Protein AF-A0A6P0X9I8-F1 (afdb_monomer_lite)

Radius of gyration: 31.46 Å; chains: 1; bounding box: 72×34×101 Å

Structure (mmCIF, N/CA/C/O backbone):
data_AF-A0A6P0X9I8-F1
#
_entry.id   AF-A0A6P0X9I8-F1
#
loop_
_atom_site.group_PDB
_atom_site.id
_atom_site.type_symbol
_atom_site.label_atom_id
_atom_site.label_alt_id
_atom_site.label_comp_id
_atom_site.label_asym_id
_atom_site.label_entity_id
_atom_site.label_seq_id
_atom_site.pdbx_PDB_ins_code
_atom_site.Cartn_x
_atom_site.Cartn_y
_atom_site.Cartn_z
_atom_site.occupancy
_atom_site.B_iso_or_equiv
_atom_site.auth_seq_id
_atom_site.auth_comp_id
_atom_site.auth_asym_id
_atom_site.auth_atom_id
_atom_site.pdbx_PDB_model_num
ATOM 1 N N . GLN A 1 1 ? -0.714 -19.731 3.736 1.00 70.44 1 GLN A N 1
ATOM 2 C CA . GLN A 1 1 ? 0.503 -19.929 4.553 1.00 70.44 1 GLN A CA 1
ATOM 3 C C . GLN A 1 1 ? 1.768 -19.468 3.834 1.00 70.44 1 GLN A C 1
ATOM 5 O O . GLN A 1 1 ? 2.532 -18.756 4.457 1.00 70.44 1 GLN A O 1
ATOM 10 N N . GLN A 1 2 ? 1.991 -19.799 2.553 1.00 81.25 2 GLN A N 1
ATOM 11 C CA . GLN A 1 2 ? 3.187 -19.341 1.819 1.00 81.25 2 GLN A CA 1
ATOM 12 C C . GLN A 1 2 ? 3.291 -17.807 1.720 1.00 81.25 2 GLN A C 1
ATOM 14 O O . GLN A 1 2 ? 4.261 -17.251 2.207 1.00 81.25 2 GLN A O 1
ATOM 19 N N . TYR A 1 3 ? 2.237 -17.118 1.267 1.00 78.81 3 TYR A N 1
ATOM 20 C CA . TYR A 1 3 ? 2.238 -15.647 1.179 1.00 78.81 3 TYR A CA 1
ATOM 21 C C . TYR A 1 3 ? 2.512 -14.918 2.505 1.00 78.81 3 TYR A C 1
ATOM 23 O O . TYR A 1 3 ? 3.076 -13.834 2.496 1.00 78.81 3 TYR A O 1
ATOM 31 N N . GLN A 1 4 ? 2.108 -15.501 3.639 1.00 82.81 4 GLN A N 1
ATOM 32 C CA . GLN A 1 4 ? 2.378 -14.926 4.963 1.00 82.81 4 GLN A CA 1
ATOM 33 C C . GLN A 1 4 ? 3.857 -15.055 5.322 1.00 82.81 4 GLN A C 1
ATOM 35 O O . GLN A 1 4 ? 4.457 -14.079 5.743 1.00 82.81 4 GLN A O 1
ATOM 40 N N . LYS A 1 5 ? 4.457 -16.226 5.072 1.00 81.56 5 LYS A N 1
ATOM 41 C CA . LYS A 1 5 ? 5.894 -16.441 5.272 1.00 81.56 5 LYS A CA 1
ATOM 42 C C . LYS A 1 5 ? 6.726 -15.523 4.383 1.00 81.56 5 LYS A C 1
ATOM 44 O O . LYS A 1 5 ? 7.674 -14.919 4.864 1.00 81.56 5 LYS A O 1
ATOM 49 N N . ASP A 1 6 ? 6.348 -15.389 3.113 1.00 79.19 6 ASP A N 1
ATOM 50 C CA . ASP A 1 6 ? 7.056 -14.523 2.168 1.00 79.19 6 ASP A CA 1
ATOM 51 C C . ASP A 1 6 ? 6.977 -13.053 2.612 1.00 79.19 6 ASP A C 1
ATOM 53 O O . ASP A 1 6 ? 7.984 -12.350 2.605 1.00 79.19 6 ASP A O 1
ATOM 57 N N . ALA A 1 7 ? 5.803 -12.599 3.069 1.00 83.12 7 ALA A N 1
ATOM 58 C CA . ALA A 1 7 ? 5.633 -11.258 3.620 1.00 83.12 7 ALA A CA 1
ATOM 59 C C . ALA A 1 7 ? 6.470 -11.045 4.892 1.00 83.12 7 ALA A C 1
ATOM 61 O O . ALA A 1 7 ? 7.194 -10.060 4.970 1.00 83.12 7 ALA A O 1
ATOM 62 N N . GLU A 1 8 ? 6.427 -11.974 5.850 1.00 83.44 8 GLU A N 1
ATOM 63 C CA . GLU A 1 8 ? 7.189 -11.896 7.105 1.00 83.44 8 GLU A CA 1
ATOM 64 C C . GLU A 1 8 ? 8.704 -11.836 6.860 1.00 83.44 8 GLU A C 1
ATOM 66 O O . GLU A 1 8 ? 9.400 -11.027 7.480 1.00 83.44 8 GLU A O 1
ATOM 71 N N . LEU A 1 9 ? 9.213 -12.644 5.922 1.00 80.69 9 LEU A N 1
ATOM 72 C CA . LEU A 1 9 ? 10.620 -12.626 5.514 1.00 80.69 9 LEU A CA 1
ATOM 73 C C . LEU A 1 9 ? 11.017 -11.267 4.928 1.00 80.69 9 LEU A C 1
ATOM 75 O O . LEU A 1 9 ? 12.048 -10.710 5.307 1.00 80.69 9 LEU A O 1
ATOM 79 N N . LEU A 1 10 ? 10.181 -10.712 4.045 1.00 79.75 10 LEU A N 1
ATOM 80 C CA . LEU A 1 10 ? 10.411 -9.404 3.431 1.00 79.75 10 LEU A CA 1
ATOM 81 C C . LEU A 1 10 ? 10.413 -8.282 4.466 1.00 79.75 10 LEU A C 1
ATOM 83 O O . LEU A 1 10 ? 11.338 -7.473 4.494 1.00 79.75 10 LEU A O 1
ATOM 87 N N . THR A 1 11 ? 9.414 -8.248 5.345 1.00 79.19 11 THR A N 1
ATOM 88 C CA . THR A 1 11 ? 9.312 -7.208 6.374 1.00 79.19 11 THR A CA 1
ATOM 89 C C . THR A 1 11 ? 10.439 -7.305 7.402 1.00 79.19 11 THR A C 1
ATOM 91 O O . THR A 1 11 ? 10.975 -6.281 7.816 1.00 79.19 11 THR A O 1
ATOM 94 N N . GLY A 1 12 ? 10.853 -8.521 7.779 1.00 76.38 12 GLY A N 1
ATOM 95 C CA . GLY A 1 12 ? 11.925 -8.733 8.756 1.00 76.38 12 GLY A CA 1
ATOM 96 C C . GLY A 1 12 ? 13.304 -8.310 8.246 1.00 76.38 12 GLY A C 1
ATOM 97 O O . GLY A 1 12 ? 14.123 -7.811 9.012 1.00 76.38 12 GLY A O 1
ATOM 98 N N . LEU A 1 13 ? 13.548 -8.461 6.945 1.00 72.69 13 LEU A N 1
ATOM 99 C CA . LEU A 1 13 ? 14.789 -8.042 6.302 1.00 72.69 13 LEU A CA 1
ATOM 100 C C . LEU A 1 13 ? 14.892 -6.516 6.169 1.00 72.69 13 LEU A C 1
ATOM 102 O O . 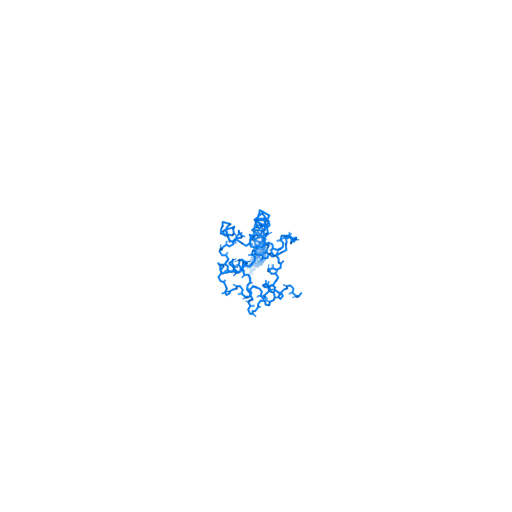LEU A 1 13 ? 15.952 -5.931 6.399 1.00 72.69 13 LEU A O 1
ATOM 106 N N . LEU A 1 14 ? 13.776 -5.870 5.830 1.00 71.62 14 LEU A N 1
ATOM 107 C CA . LEU A 1 14 ? 13.713 -4.431 5.576 1.00 71.62 14 LEU A CA 1
ATOM 108 C C . LEU A 1 14 ? 13.834 -3.570 6.829 1.00 71.62 14 LEU A C 1
ATOM 110 O O . LEU A 1 14 ? 14.284 -2.436 6.720 1.00 71.62 14 LEU A O 1
ATOM 114 N N . GLY A 1 15 ? 13.551 -4.112 8.016 1.00 68.19 15 GLY A N 1
ATOM 115 C CA . GLY A 1 15 ? 13.808 -3.409 9.279 1.00 68.19 15 GLY A CA 1
ATOM 116 C C . GLY A 1 15 ? 15.287 -3.068 9.522 1.00 68.19 15 GLY A C 1
ATOM 117 O O . GLY A 1 15 ? 15.595 -2.302 10.430 1.00 68.19 15 GLY A O 1
ATOM 118 N N . SER A 1 16 ? 16.208 -3.630 8.728 1.00 73.50 16 SER A N 1
ATOM 119 C CA . SER A 1 16 ? 17.653 -3.380 8.819 1.00 73.50 16 SER A CA 1
ATOM 120 C C . SER A 1 16 ? 18.220 -2.492 7.703 1.00 73.50 16 SER A C 1
ATOM 122 O O . SER A 1 16 ? 19.393 -2.127 7.769 1.00 73.50 16 SER A O 1
ATOM 124 N N . ILE A 1 17 ? 17.410 -2.133 6.699 1.00 82.19 17 ILE A N 1
ATOM 125 C CA . ILE A 1 17 ? 17.845 -1.427 5.485 1.00 82.19 17 ILE A CA 1
ATOM 126 C C . ILE A 1 17 ? 17.279 -0.005 5.495 1.00 82.19 17 ILE A C 1
ATOM 128 O O . ILE A 1 17 ? 16.091 0.201 5.735 1.00 82.19 17 ILE A O 1
ATOM 132 N N . ALA A 1 18 ? 18.123 0.989 5.213 1.00 86.38 18 ALA A N 1
ATOM 133 C CA . ALA A 1 18 ? 17.671 2.373 5.087 1.00 86.38 18 ALA A CA 1
ATOM 134 C C . ALA A 1 18 ? 16.781 2.550 3.846 1.00 86.38 18 ALA A C 1
ATOM 136 O O . ALA A 1 18 ? 16.995 1.905 2.821 1.00 86.38 18 ALA A O 1
ATOM 137 N N . VAL A 1 19 ? 15.811 3.467 3.889 1.00 86.62 19 VAL A N 1
ATOM 138 C CA . VAL A 1 19 ? 14.874 3.659 2.765 1.00 86.62 19 VAL A CA 1
ATOM 139 C C . VAL A 1 19 ? 15.581 4.021 1.463 1.00 86.62 19 VAL A C 1
ATOM 141 O O . VAL A 1 19 ? 15.226 3.493 0.415 1.00 86.62 19 VAL A O 1
ATOM 144 N N . ASP A 1 20 ? 16.602 4.875 1.515 1.00 87.31 20 ASP A N 1
ATOM 145 C CA . ASP A 1 20 ? 17.361 5.255 0.320 1.00 87.31 20 ASP A CA 1
ATOM 146 C C . ASP A 1 20 ? 18.071 4.044 -0.302 1.00 87.31 20 ASP A C 1
ATOM 148 O O . ASP A 1 20 ? 18.106 3.881 -1.524 1.00 87.31 20 ASP A O 1
ATOM 152 N N . GLU A 1 21 ? 18.585 3.148 0.545 1.00 87.75 21 GLU A N 1
ATOM 153 C CA . GLU A 1 21 ? 19.193 1.895 0.112 1.00 87.75 21 GLU A CA 1
ATOM 154 C C . GLU A 1 21 ? 18.139 0.965 -0.500 1.00 87.75 21 GLU A C 1
ATOM 156 O O . GLU A 1 21 ? 18.373 0.416 -1.576 1.00 87.75 21 GLU A O 1
ATOM 161 N N . LEU A 1 22 ? 16.949 0.873 0.097 1.00 87.81 22 LEU A N 1
ATOM 162 C CA . LEU A 1 22 ? 15.818 0.117 -0.444 1.00 87.81 22 LEU A CA 1
ATOM 163 C C . LEU A 1 22 ? 15.371 0.639 -1.818 1.00 87.81 22 LEU A C 1
ATOM 165 O O . LEU A 1 22 ? 15.192 -0.144 -2.753 1.00 87.81 22 LEU A O 1
ATOM 169 N N . ILE A 1 23 ? 15.223 1.956 -1.968 1.00 89.62 23 ILE A N 1
ATOM 170 C CA . ILE A 1 23 ? 14.877 2.595 -3.243 1.00 89.62 23 ILE A CA 1
ATOM 171 C C . ILE A 1 23 ? 15.946 2.273 -4.295 1.00 89.62 23 ILE A C 1
ATOM 173 O O . ILE A 1 23 ? 15.624 1.879 -5.420 1.00 89.62 23 ILE A O 1
ATOM 177 N N . SER A 1 24 ? 17.225 2.388 -3.924 1.00 89.75 24 SER A N 1
ATOM 178 C CA . SER A 1 24 ? 18.341 2.059 -4.815 1.00 89.75 24 SER A CA 1
ATOM 179 C C . SER A 1 24 ? 18.366 0.573 -5.193 1.00 89.75 24 SER A C 1
ATOM 181 O O . SER A 1 24 ? 18.674 0.224 -6.335 1.00 89.75 24 SER A O 1
ATOM 183 N N . TRP A 1 25 ? 17.968 -0.304 -4.269 1.00 89.69 25 TRP A N 1
ATOM 184 C CA . TRP A 1 25 ? 17.941 -1.745 -4.470 1.00 89.69 25 TRP A CA 1
ATOM 185 C C . TRP A 1 25 ? 16.929 -2.154 -5.544 1.00 89.69 25 TRP A C 1
ATOM 187 O O . TRP A 1 25 ? 17.245 -3.009 -6.364 1.00 89.69 25 TRP A O 1
ATOM 197 N N . PHE A 1 26 ? 15.768 -1.497 -5.642 1.00 88.06 26 PHE A N 1
ATOM 198 C CA . PHE A 1 26 ? 14.816 -1.764 -6.733 1.00 88.06 26 PHE A CA 1
ATOM 199 C C . PHE A 1 26 ? 15.386 -1.469 -8.126 1.00 88.06 26 PHE A C 1
ATOM 201 O O . PHE A 1 26 ? 14.994 -2.116 -9.094 1.00 88.06 26 PHE A O 1
ATOM 208 N N . SER A 1 27 ? 16.328 -0.527 -8.230 1.00 86.19 27 SER A N 1
ATOM 209 C CA . SER A 1 27 ? 17.010 -0.202 -9.491 1.00 86.19 27 SER A CA 1
ATOM 210 C C . SER A 1 27 ? 18.118 -1.196 -9.844 1.00 86.19 27 SER A C 1
ATOM 212 O O . SER A 1 27 ? 18.558 -1.273 -10.989 1.00 86.19 27 SER A O 1
ATOM 214 N N . SER A 1 28 ? 18.632 -1.933 -8.864 1.00 85.69 28 SER A N 1
ATOM 215 C CA . SER A 1 28 ? 19.707 -2.910 -9.045 1.00 85.69 28 SER A CA 1
ATOM 216 C C . SER A 1 28 ? 19.568 -4.019 -8.002 1.00 85.69 28 SER A C 1
ATOM 218 O O . SER A 1 28 ? 20.338 -4.049 -7.035 1.00 85.69 28 SER A O 1
ATOM 220 N N . PRO A 1 29 ? 18.582 -4.921 -8.175 1.00 83.69 29 PRO A N 1
ATOM 221 C CA . PRO A 1 29 ? 18.260 -5.926 -7.176 1.00 83.69 29 PRO A CA 1
ATOM 222 C C . PRO A 1 29 ? 19.411 -6.922 -7.050 1.00 83.69 29 PRO A C 1
ATOM 224 O O . PRO A 1 29 ? 19.746 -7.651 -7.984 1.00 83.69 29 PRO A O 1
ATOM 227 N N . LYS A 1 30 ? 20.030 -6.949 -5.871 1.00 83.25 30 LYS A N 1
ATOM 228 C CA . LYS A 1 30 ? 21.089 -7.900 -5.510 1.00 83.25 30 LYS A CA 1
ATOM 229 C C . LYS A 1 30 ? 20.536 -8.990 -4.595 1.00 83.25 30 LYS A C 1
ATOM 231 O O . LYS A 1 30 ? 19.561 -8.722 -3.888 1.00 83.25 30 LYS A O 1
ATOM 236 N N . PRO A 1 31 ? 21.151 -10.185 -4.569 1.00 79.38 31 PRO A N 1
ATOM 237 C CA . PRO A 1 31 ? 20.828 -11.194 -3.571 1.00 79.38 31 PRO A CA 1
ATOM 238 C C . PRO A 1 31 ? 20.981 -10.603 -2.170 1.00 79.38 31 PRO A C 1
ATOM 240 O O . PRO A 1 31 ? 22.018 -10.023 -1.851 1.00 79.38 31 PRO A O 1
ATOM 243 N N . LEU A 1 32 ? 19.940 -10.735 -1.355 1.00 74.69 32 LEU A N 1
ATOM 244 C CA . LEU A 1 32 ? 20.019 -10.500 0.081 1.00 74.69 32 LEU A CA 1
ATOM 245 C C . LEU A 1 32 ? 20.007 -11.879 0.733 1.00 74.69 32 LEU A C 1
ATOM 247 O O . LEU A 1 32 ? 19.129 -12.685 0.422 1.00 74.69 32 LEU A O 1
ATOM 251 N N . ASP A 1 33 ? 20.961 -12.140 1.626 1.00 68.31 33 ASP A N 1
ATOM 252 C CA . ASP A 1 33 ? 21.228 -13.476 2.183 1.00 68.31 33 ASP A CA 1
ATOM 253 C C . ASP A 1 33 ? 19.989 -14.154 2.802 1.00 68.31 33 ASP A C 1
ATOM 255 O O . ASP A 1 33 ? 19.895 -15.379 2.812 1.00 68.31 33 ASP A O 1
ATOM 259 N N . ALA A 1 34 ? 19.006 -13.372 3.264 1.00 66.88 34 ALA A N 1
ATOM 260 C CA . ALA A 1 34 ? 17.752 -13.865 3.840 1.00 66.88 34 ALA A CA 1
ATOM 261 C C . ALA A 1 34 ? 16.501 -13.672 2.949 1.00 66.88 34 ALA A C 1
ATOM 263 O O . ALA A 1 34 ? 15.416 -14.097 3.337 1.00 66.88 34 ALA A O 1
ATOM 264 N N . ALA A 1 35 ? 16.624 -13.061 1.763 1.00 65.50 35 ALA A N 1
ATOM 265 C CA . ALA A 1 35 ? 15.493 -12.783 0.860 1.00 65.50 35 ALA A CA 1
ATOM 266 C C . ALA A 1 35 ? 15.220 -13.879 -0.180 1.00 65.50 35 ALA A C 1
ATOM 268 O O . ALA A 1 35 ? 14.284 -13.750 -0.973 1.00 65.50 35 ALA A O 1
ATOM 269 N N . GLY A 1 36 ? 16.066 -14.911 -0.246 1.00 73.44 36 GLY A N 1
ATOM 270 C CA . GLY A 1 36 ? 15.994 -15.940 -1.284 1.00 73.44 36 GLY A CA 1
ATOM 271 C C . GLY A 1 36 ? 15.976 -15.349 -2.703 1.00 73.44 36 GLY A C 1
ATOM 272 O O . GLY A 1 36 ? 16.752 -14.449 -3.044 1.00 73.44 36 GLY A O 1
ATOM 273 N N . ASP A 1 37 ? 15.039 -15.822 -3.523 1.00 79.69 37 ASP A N 1
ATOM 274 C CA . ASP A 1 37 ? 14.923 -15.473 -4.948 1.00 79.69 37 ASP A CA 1
ATOM 275 C C . ASP A 1 37 ? 14.142 -14.166 -5.207 1.00 79.69 37 ASP A C 1
ATOM 277 O O . ASP A 1 37 ? 13.708 -13.886 -6.330 1.00 79.69 37 ASP A O 1
ATOM 281 N N . LEU A 1 38 ? 13.951 -13.327 -4.180 1.00 81.69 38 LEU A N 1
ATOM 282 C CA . LEU A 1 38 ? 13.264 -12.041 -4.323 1.00 81.69 38 LEU A CA 1
ATOM 283 C C . LEU A 1 38 ? 13.931 -11.156 -5.379 1.00 81.69 38 LEU A C 1
ATOM 285 O O . LEU A 1 38 ? 13.251 -10.589 -6.231 1.00 81.69 38 LEU A O 1
ATOM 289 N N . HIS A 1 39 ? 15.259 -11.053 -5.334 1.00 84.44 39 HIS A N 1
ATOM 290 C CA . HIS A 1 39 ? 16.026 -10.248 -6.281 1.00 84.44 39 HIS A CA 1
ATOM 291 C C . HIS A 1 39 ? 15.774 -10.698 -7.731 1.00 84.44 39 HIS A C 1
ATOM 293 O O . HIS A 1 39 ? 15.594 -9.866 -8.617 1.00 84.44 39 HIS A O 1
ATOM 299 N N . THR A 1 40 ? 15.663 -12.013 -7.960 1.00 86.62 40 THR A N 1
ATOM 300 C CA . THR A 1 40 ? 15.324 -12.602 -9.260 1.00 86.62 40 THR A CA 1
ATOM 301 C C . THR A 1 40 ? 13.901 -12.252 -9.677 1.00 86.62 40 THR A C 1
ATOM 303 O O . THR A 1 40 ? 13.659 -11.940 -10.839 1.00 86.62 40 THR A O 1
ATOM 306 N N . THR A 1 41 ? 12.958 -12.256 -8.734 1.00 87.00 41 THR A N 1
ATOM 307 C CA . THR A 1 41 ? 11.561 -11.883 -8.994 1.00 87.00 41 THR A CA 1
ATOM 308 C C . THR A 1 41 ? 11.440 -10.407 -9.371 1.00 87.00 41 THR A C 1
ATOM 310 O O . THR A 1 41 ? 10.768 -10.078 -10.343 1.00 87.00 41 THR A O 1
ATOM 313 N N . VAL A 1 42 ? 12.119 -9.516 -8.645 1.00 87.75 42 VAL A N 1
ATOM 314 C CA . VAL A 1 42 ? 12.129 -8.072 -8.926 1.00 87.75 42 VAL A CA 1
ATOM 315 C C . VAL A 1 42 ? 12.792 -7.781 -10.273 1.00 87.75 42 VAL A C 1
ATOM 317 O O . VAL A 1 42 ? 12.226 -7.037 -11.072 1.00 87.75 42 VAL A O 1
ATOM 320 N N . ALA A 1 43 ? 13.917 -8.435 -10.579 1.00 87.88 43 ALA A N 1
ATOM 321 C CA . ALA A 1 43 ? 14.552 -8.345 -11.894 1.00 87.88 43 ALA A CA 1
ATOM 322 C C . ALA A 1 43 ? 13.620 -8.840 -13.016 1.00 87.88 43 ALA A C 1
ATOM 324 O O . ALA A 1 43 ? 13.426 -8.151 -14.013 1.00 87.88 43 ALA A O 1
ATOM 325 N N . ALA A 1 44 ? 12.955 -9.984 -12.825 1.00 89.31 44 ALA A N 1
ATOM 326 C CA . ALA A 1 44 ? 12.010 -10.526 -13.799 1.00 89.31 44 ALA A CA 1
ATOM 327 C C . ALA A 1 44 ? 10.786 -9.621 -14.025 1.00 89.31 44 ALA A C 1
ATOM 329 O O . ALA A 1 44 ? 10.198 -9.649 -15.104 1.00 89.31 44 ALA A O 1
ATOM 330 N N . ILE A 1 45 ? 10.383 -8.832 -13.024 1.00 89.06 45 ILE A N 1
ATOM 331 C CA . ILE A 1 45 ? 9.338 -7.811 -13.172 1.00 89.06 45 ILE A CA 1
ATOM 332 C C . ILE A 1 45 ? 9.855 -6.650 -14.024 1.00 89.06 45 ILE A C 1
ATOM 334 O O . ILE A 1 45 ? 9.182 -6.280 -14.985 1.00 89.06 45 ILE A O 1
ATOM 338 N N . ALA A 1 46 ? 11.043 -6.121 -13.711 1.00 88.12 46 ALA A N 1
ATOM 339 C CA . ALA A 1 46 ? 11.659 -5.018 -14.451 1.00 88.12 46 ALA A CA 1
ATOM 340 C C . ALA A 1 46 ? 11.869 -5.356 -15.939 1.00 88.12 46 ALA A C 1
ATOM 342 O O . ALA A 1 46 ? 11.548 -4.546 -16.812 1.00 88.12 46 ALA A O 1
ATOM 343 N N . ASP A 1 47 ? 12.325 -6.578 -16.225 1.00 88.31 47 ASP A N 1
ATOM 344 C CA . ASP A 1 47 ? 12.614 -7.063 -17.579 1.00 88.31 47 ASP A CA 1
ATOM 345 C C . ASP A 1 47 ? 11.359 -7.479 -18.369 1.00 88.31 47 ASP A C 1
ATOM 347 O O . ASP A 1 47 ? 11.438 -7.770 -19.567 1.00 88.31 47 ASP A O 1
ATOM 351 N N . ASN A 1 48 ? 10.183 -7.529 -17.732 1.00 90.69 48 ASN A N 1
ATOM 352 C CA . ASN A 1 48 ? 8.948 -7.981 -18.364 1.00 90.69 48 ASN A CA 1
ATOM 353 C C . ASN A 1 48 ? 8.053 -6.801 -18.788 1.00 90.69 48 ASN A C 1
ATOM 355 O O . ASN A 1 48 ? 7.221 -6.342 -18.002 1.00 90.69 48 ASN A O 1
ATOM 359 N N . PRO A 1 49 ? 8.073 -6.383 -20.070 1.00 82.44 49 PRO A N 1
ATOM 360 C CA . PRO A 1 49 ? 7.244 -5.275 -20.555 1.00 82.44 49 PRO A CA 1
ATOM 361 C C . PRO A 1 49 ? 5.735 -5.576 -20.536 1.00 82.44 49 PRO A C 1
ATOM 363 O O . PRO A 1 49 ? 4.920 -4.687 -20.766 1.00 82.44 49 PRO A O 1
ATOM 366 N N . LYS A 1 50 ? 5.338 -6.835 -20.304 1.00 87.25 50 LYS A N 1
ATOM 367 C CA . LYS A 1 50 ? 3.938 -7.267 -20.167 1.00 87.25 50 LYS A CA 1
ATOM 368 C C . LYS A 1 50 ? 3.543 -7.502 -18.709 1.00 87.25 50 LYS A C 1
ATOM 370 O O . LYS A 1 50 ? 2.502 -8.123 -18.465 1.00 87.25 50 LYS A O 1
ATOM 375 N N . PHE A 1 51 ? 4.356 -7.057 -17.749 1.00 90.00 51 PHE A N 1
ATOM 376 C CA . PHE A 1 51 ? 4.025 -7.160 -16.337 1.00 90.00 51 PHE A CA 1
ATOM 377 C C . PHE A 1 51 ? 2.647 -6.543 -16.067 1.00 90.00 51 PHE A C 1
ATOM 379 O O . PHE A 1 51 ? 2.334 -5.420 -16.471 1.00 90.00 51 PHE A O 1
ATOM 386 N N . LYS A 1 52 ? 1.782 -7.316 -15.404 1.00 90.25 52 LYS A N 1
ATOM 387 C CA . LYS A 1 52 ? 0.427 -6.877 -15.085 1.00 90.25 52 LYS A CA 1
ATOM 388 C C . LYS A 1 52 ? 0.449 -6.130 -13.767 1.00 90.25 52 LYS A C 1
ATOM 390 O O . LYS A 1 52 ? 0.443 -6.737 -12.699 1.00 90.25 52 LYS A O 1
ATOM 395 N N . TYR A 1 53 ? 0.410 -4.809 -13.868 1.00 93.19 53 TYR A N 1
ATOM 396 C CA . TYR A 1 53 ? 0.184 -3.952 -12.718 1.00 93.19 53 T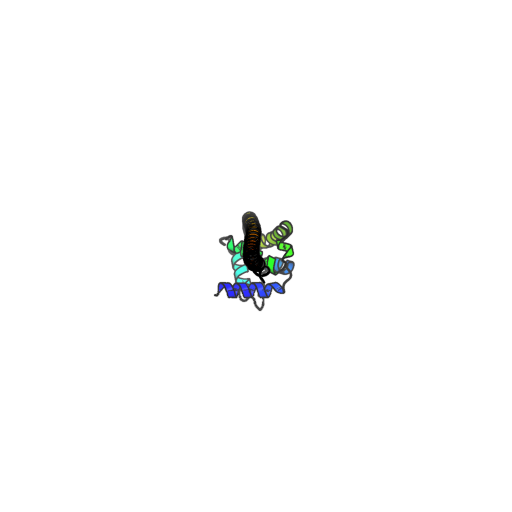YR A CA 1
ATOM 397 C C . TYR A 1 53 ? -1.112 -4.344 -11.988 1.00 93.19 53 TYR A C 1
ATOM 399 O O . TYR A 1 53 ? -2.149 -4.586 -12.613 1.00 93.19 53 TYR A O 1
ATOM 407 N N . SER A 1 54 ? -1.053 -4.374 -10.659 1.00 93.81 54 SER A N 1
ATOM 408 C CA . SER A 1 54 ? -2.216 -4.558 -9.797 1.00 93.81 54 SER A CA 1
ATOM 409 C C . SER A 1 54 ? -2.130 -3.620 -8.600 1.00 93.81 54 SER A C 1
ATOM 411 O O . SER A 1 54 ? -1.041 -3.341 -8.100 1.00 93.81 54 SER A O 1
ATOM 413 N N . ARG A 1 55 ? -3.285 -3.190 -8.089 1.00 94.06 55 ARG A N 1
ATOM 414 C CA . ARG A 1 55 ? -3.351 -2.372 -6.873 1.00 94.06 55 ARG A CA 1
ATOM 415 C C . ARG A 1 55 ? -2.703 -3.059 -5.670 1.00 94.06 55 ARG A C 1
ATOM 417 O O . ARG A 1 55 ? -2.060 -2.404 -4.865 1.00 94.06 55 ARG A O 1
ATOM 424 N N . LEU A 1 56 ? -2.831 -4.384 -5.565 1.00 93.00 56 LEU A N 1
ATOM 425 C CA . LEU A 1 56 ? -2.196 -5.159 -4.494 1.00 93.00 56 LEU A CA 1
ATOM 426 C C . LEU A 1 56 ? -0.668 -5.073 -4.553 1.00 93.00 56 LEU A C 1
ATOM 428 O O . LEU A 1 56 ? -0.023 -5.017 -3.514 1.00 93.00 56 LEU A O 1
ATOM 432 N N . PHE A 1 57 ? -0.095 -5.016 -5.756 1.00 92.31 57 PHE A N 1
ATOM 433 C CA . PHE A 1 57 ? 1.341 -4.819 -5.923 1.00 92.31 57 PHE A CA 1
ATOM 434 C C . PHE A 1 57 ? 1.779 -3.429 -5.447 1.00 92.31 57 PHE A C 1
ATOM 436 O O . PHE A 1 57 ? 2.770 -3.316 -4.733 1.00 92.31 57 PHE A O 1
ATOM 443 N N . ALA A 1 58 ? 1.007 -2.387 -5.772 1.00 93.69 58 ALA A N 1
ATOM 444 C CA . ALA A 1 58 ? 1.250 -1.039 -5.260 1.00 93.69 58 ALA A CA 1
ATOM 445 C C . ALA A 1 58 ? 1.198 -0.983 -3.729 1.00 93.69 58 ALA A C 1
ATOM 447 O O . ALA A 1 58 ? 2.116 -0.452 -3.113 1.00 93.69 58 ALA A O 1
ATOM 448 N N . ILE A 1 59 ? 0.171 -1.588 -3.121 1.00 93.88 59 ILE A N 1
ATOM 449 C CA . ILE A 1 59 ? 0.053 -1.687 -1.659 1.00 93.88 59 ILE A CA 1
ATOM 450 C C . ILE A 1 59 ? 1.258 -2.434 -1.074 1.00 93.88 59 ILE A C 1
ATOM 452 O O . ILE A 1 59 ? 1.801 -2.001 -0.068 1.00 93.88 59 ILE A O 1
ATOM 456 N N . GLY A 1 60 ? 1.731 -3.496 -1.733 1.00 91.88 60 GLY A N 1
ATOM 457 C CA . GLY A 1 60 ? 2.959 -4.189 -1.346 1.00 91.88 60 GLY A CA 1
ATOM 458 C C . GLY A 1 60 ? 4.168 -3.253 -1.299 1.00 91.88 60 GLY A C 1
ATOM 459 O O . GLY A 1 60 ? 4.834 -3.191 -0.273 1.00 91.88 60 GLY A O 1
ATOM 460 N N . LEU A 1 61 ? 4.416 -2.475 -2.359 1.00 91.06 61 LEU A N 1
ATOM 461 C CA . LEU A 1 61 ? 5.504 -1.485 -2.382 1.00 91.06 61 LEU A CA 1
ATOM 462 C C . LEU A 1 61 ? 5.363 -0.442 -1.266 1.00 91.06 61 LEU A C 1
ATOM 464 O O . LEU A 1 61 ? 6.345 -0.134 -0.595 1.00 91.06 61 LEU A O 1
ATOM 468 N N . TYR A 1 62 ? 4.146 0.058 -1.039 1.00 92.25 62 TYR A N 1
ATOM 469 C CA . TYR A 1 62 ? 3.851 0.973 0.063 1.00 92.25 62 TYR A CA 1
ATOM 470 C C . TYR A 1 62 ? 4.208 0.352 1.417 1.00 92.25 62 TYR A C 1
ATOM 472 O O . TYR A 1 62 ? 4.897 0.983 2.210 1.00 92.25 62 TYR A O 1
ATOM 480 N N . THR A 1 63 ? 3.810 -0.899 1.667 1.00 90.81 63 THR A N 1
ATOM 481 C CA . THR A 1 63 ? 4.123 -1.591 2.922 1.00 90.81 63 THR A CA 1
ATOM 482 C C . THR A 1 63 ? 5.629 -1.749 3.113 1.00 90.81 63 THR A C 1
ATOM 484 O O . THR A 1 63 ? 6.116 -1.550 4.219 1.00 90.81 63 THR A O 1
ATOM 487 N N . LEU A 1 64 ? 6.396 -2.054 2.060 1.00 89.19 64 LEU A N 1
ATOM 488 C CA . LEU A 1 64 ? 7.857 -2.152 2.176 1.00 89.19 64 LEU A CA 1
ATOM 489 C C . LEU A 1 64 ? 8.488 -0.799 2.553 1.00 89.19 64 LEU A C 1
ATOM 491 O O . LEU A 1 64 ? 9.376 -0.761 3.403 1.00 89.19 64 LEU A O 1
ATOM 495 N N . LEU A 1 65 ? 8.006 0.303 1.969 1.00 89.50 65 LEU A N 1
ATOM 496 C CA . LEU A 1 65 ? 8.452 1.657 2.317 1.00 89.50 65 LEU A CA 1
ATOM 497 C C . LEU A 1 65 ? 8.057 2.041 3.750 1.00 89.50 65 LEU A C 1
ATOM 499 O O . LEU A 1 65 ? 8.879 2.588 4.479 1.00 89.50 65 LEU A O 1
ATOM 503 N N . GLU A 1 66 ? 6.838 1.706 4.174 1.00 89.69 66 GLU A N 1
ATOM 504 C CA . GLU A 1 66 ? 6.330 1.958 5.528 1.00 89.69 66 GLU A CA 1
ATOM 505 C C . GLU A 1 66 ? 7.146 1.223 6.599 1.00 89.69 66 GLU A C 1
ATOM 507 O O . GLU A 1 66 ? 7.422 1.789 7.655 1.00 89.69 66 GLU A O 1
ATOM 512 N N . GLN A 1 67 ? 7.564 -0.018 6.325 1.00 87.69 67 GLN A N 1
ATOM 513 C CA . GLN A 1 67 ? 8.421 -0.783 7.237 1.00 87.69 67 GLN A CA 1
ATOM 514 C C . GLN A 1 67 ? 9.830 -0.194 7.353 1.00 87.69 67 GLN A C 1
ATOM 516 O O . GLN A 1 67 ? 10.421 -0.246 8.429 1.00 87.69 67 GLN A O 1
ATOM 521 N N . ALA A 1 68 ? 10.366 0.368 6.267 1.00 86.00 68 ALA A N 1
ATOM 522 C CA . ALA A 1 68 ? 11.687 0.989 6.272 1.00 86.00 68 ALA A CA 1
ATOM 523 C C . ALA A 1 68 ? 11.672 2.391 6.916 1.00 86.00 68 ALA A C 1
ATOM 525 O O . ALA A 1 68 ? 12.612 2.759 7.620 1.00 86.00 68 ALA A O 1
ATOM 526 N N . ASN A 1 69 ? 10.612 3.180 6.705 1.00 87.00 69 ASN A N 1
ATOM 527 C CA . ASN A 1 69 ? 10.383 4.450 7.395 1.00 87.00 69 ASN A CA 1
ATOM 528 C C . ASN A 1 69 ? 8.900 4.837 7.370 1.00 87.00 69 ASN A C 1
ATOM 530 O O . ASN A 1 69 ? 8.359 5.277 6.353 1.00 87.00 69 ASN A O 1
ATOM 534 N N . SER A 1 70 ? 8.265 4.758 8.533 1.00 85.69 70 SER A N 1
ATOM 535 C CA . SER A 1 70 ? 6.853 5.093 8.691 1.00 85.69 70 SER A CA 1
ATOM 536 C C . SER A 1 70 ? 6.554 6.591 8.577 1.00 85.69 70 SER A C 1
ATOM 538 O O . SER A 1 70 ? 5.414 6.949 8.300 1.00 85.69 70 SER A O 1
ATOM 540 N N . GLU A 1 71 ? 7.534 7.483 8.755 1.00 86.25 71 GLU A N 1
ATOM 541 C CA . GLU A 1 71 ? 7.333 8.928 8.561 1.00 86.25 71 GLU A CA 1
ATOM 542 C C . GLU A 1 71 ? 7.291 9.296 7.073 1.00 86.25 71 GLU A C 1
ATOM 544 O O . GLU A 1 71 ? 6.502 10.147 6.665 1.00 86.25 71 GLU A O 1
ATOM 549 N N . LEU A 1 72 ? 8.057 8.585 6.239 1.00 86.19 72 LEU A N 1
ATOM 550 C CA . LEU A 1 72 ? 8.110 8.830 4.796 1.00 86.19 72 LEU A CA 1
ATOM 551 C C . LEU A 1 72 ? 6.762 8.587 4.114 1.00 86.19 72 LEU A C 1
ATOM 553 O O . LEU A 1 72 ? 6.385 9.314 3.199 1.00 86.19 72 LEU A O 1
ATOM 557 N N . VAL A 1 73 ? 6.019 7.574 4.562 1.00 85.31 73 VAL A N 1
ATOM 558 C CA . VAL A 1 73 ? 4.716 7.235 3.973 1.00 85.31 73 VAL A CA 1
ATOM 559 C C . VAL A 1 73 ? 3.578 8.146 4.442 1.00 85.31 73 VAL A C 1
ATOM 561 O O . VAL A 1 73 ? 2.543 8.208 3.781 1.00 85.31 73 VAL A O 1
ATOM 564 N N . LYS A 1 74 ? 3.763 8.880 5.550 1.00 85.06 74 LYS A N 1
ATOM 565 C CA . LYS A 1 74 ? 2.787 9.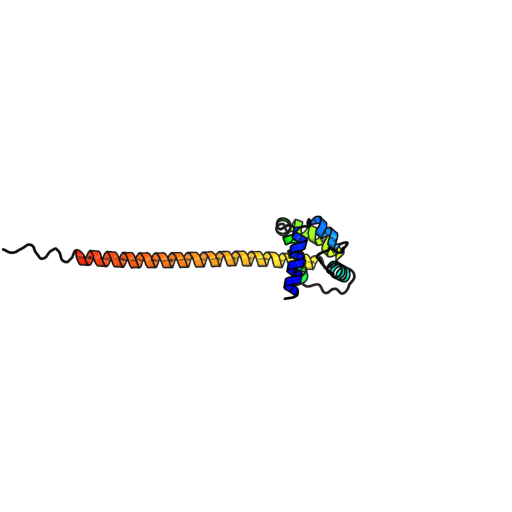869 6.043 1.00 85.06 74 LYS A CA 1
ATOM 566 C C . LYS A 1 74 ? 2.823 11.160 5.232 1.00 85.06 74 LYS A C 1
ATOM 568 O O . LYS A 1 74 ? 1.805 11.837 5.111 1.00 85.06 74 LYS A O 1
ATOM 573 N N . GLU A 1 75 ? 3.984 11.509 4.683 1.00 86.50 75 GLU A N 1
ATOM 574 C CA . GLU A 1 75 ? 4.141 12.676 3.824 1.00 86.50 75 GLU A CA 1
ATOM 575 C C . GLU A 1 75 ? 3.959 12.298 2.349 1.00 86.50 75 GLU A C 1
ATOM 577 O O . GLU A 1 75 ? 4.846 11.730 1.718 1.00 86.50 75 GLU A O 1
ATOM 582 N N . GLU A 1 76 ? 2.828 12.692 1.757 1.00 85.12 76 GLU A N 1
ATOM 583 C CA . GLU A 1 76 ? 2.480 12.391 0.356 1.00 85.12 76 GLU A CA 1
ATOM 584 C C . GLU A 1 76 ? 3.590 12.768 -0.643 1.00 85.12 76 GLU A C 1
ATOM 586 O O . GLU A 1 76 ? 3.861 12.040 -1.603 1.00 85.12 76 GLU A O 1
ATOM 591 N N . LYS A 1 77 ? 4.276 13.892 -0.400 1.00 87.50 77 LYS A N 1
ATOM 592 C CA . LYS A 1 77 ? 5.398 14.342 -1.233 1.00 87.50 77 LYS A CA 1
ATOM 593 C C . LYS A 1 77 ? 6.588 13.391 -1.150 1.00 87.50 77 LYS A C 1
ATOM 595 O O . LYS A 1 77 ? 7.096 12.993 -2.193 1.00 87.50 77 LYS A O 1
ATOM 600 N N . GLN A 1 78 ? 6.993 13.000 0.058 1.00 89.12 78 GLN A N 1
ATOM 601 C CA . GLN A 1 78 ? 8.122 12.089 0.256 1.00 89.12 78 GLN A CA 1
ATOM 602 C C . GLN A 1 78 ? 7.811 10.700 -0.308 1.00 89.12 78 GLN A C 1
ATOM 604 O O . GLN A 1 78 ? 8.644 10.109 -0.993 1.00 89.12 78 GLN A O 1
ATOM 609 N N . LEU A 1 79 ? 6.582 10.214 -0.110 1.00 89.56 79 LEU A N 1
ATOM 610 C CA . LEU A 1 79 ? 6.105 8.976 -0.717 1.00 89.56 79 LEU A CA 1
ATOM 611 C C . LEU A 1 79 ? 6.186 9.038 -2.250 1.00 89.56 79 LEU A C 1
ATOM 613 O O . LEU A 1 79 ? 6.701 8.122 -2.886 1.00 89.56 79 LEU A O 1
ATOM 617 N N . THR A 1 80 ? 5.720 10.131 -2.855 1.00 88.81 80 THR A N 1
ATOM 618 C CA . THR A 1 80 ? 5.766 10.321 -4.312 1.00 88.81 80 THR A CA 1
ATOM 619 C C . THR A 1 80 ? 7.204 10.365 -4.836 1.00 88.81 80 THR A C 1
ATOM 621 O O . THR A 1 80 ? 7.515 9.733 -5.850 1.00 88.81 80 THR A O 1
ATOM 624 N N . GLU A 1 81 ? 8.095 11.069 -4.136 1.00 91.00 81 GLU A N 1
ATOM 625 C CA . GLU A 1 81 ? 9.520 11.152 -4.468 1.00 91.00 81 GLU A CA 1
ATOM 626 C C . GLU A 1 81 ? 10.220 9.792 -4.364 1.00 91.00 81 GLU A C 1
ATOM 628 O O . GLU A 1 81 ? 11.015 9.460 -5.243 1.00 91.00 81 GLU A O 1
ATOM 633 N N . ALA A 1 82 ? 9.874 8.977 -3.365 1.00 90.31 82 ALA A N 1
ATOM 634 C CA . ALA A 1 82 ? 10.393 7.622 -3.195 1.00 90.31 82 ALA A CA 1
ATOM 635 C C . ALA A 1 82 ? 9.860 6.637 -4.250 1.00 90.31 82 ALA A C 1
ATOM 637 O O . ALA A 1 82 ? 10.586 5.760 -4.720 1.00 90.31 82 ALA A O 1
ATOM 638 N N . LEU A 1 83 ? 8.596 6.777 -4.657 1.00 91.44 83 LEU A N 1
ATOM 639 C CA . LEU A 1 83 ? 7.959 5.876 -5.622 1.00 91.44 83 LEU A CA 1
ATOM 640 C C . LEU A 1 83 ? 8.413 6.115 -7.056 1.00 91.44 83 LEU A C 1
ATOM 642 O O . LEU A 1 83 ? 8.451 5.170 -7.840 1.00 91.44 83 LEU A O 1
ATOM 646 N N . LYS A 1 84 ? 8.754 7.351 -7.419 1.00 91.62 84 LYS A N 1
ATOM 647 C CA . LYS A 1 84 ? 9.188 7.704 -8.775 1.00 91.62 84 LYS A CA 1
ATOM 648 C C . LYS A 1 84 ? 10.377 6.865 -9.284 1.00 91.62 84 LYS A C 1
ATOM 650 O O . LYS A 1 84 ? 10.233 6.254 -10.345 1.00 91.62 84 LYS A O 1
ATOM 655 N N . PRO A 1 85 ? 11.519 6.765 -8.574 1.00 92.25 85 PRO A N 1
ATOM 656 C CA . PRO A 1 85 ? 12.631 5.916 -9.006 1.00 92.25 85 PRO A CA 1
ATOM 657 C C . PRO A 1 85 ? 12.252 4.429 -9.047 1.00 92.25 85 PRO A C 1
ATOM 659 O O . PRO A 1 85 ? 12.664 3.726 -9.966 1.00 92.25 85 PRO A O 1
ATOM 662 N N . ILE A 1 86 ? 11.409 3.953 -8.123 1.00 91.75 86 ILE A N 1
ATOM 663 C CA . ILE A 1 86 ? 10.940 2.556 -8.101 1.00 91.75 86 ILE A CA 1
ATOM 664 C C . ILE A 1 86 ? 10.047 2.257 -9.314 1.00 91.75 86 ILE A C 1
ATOM 666 O O . ILE A 1 86 ? 10.203 1.227 -9.971 1.00 91.75 86 ILE A O 1
ATOM 670 N N . ALA A 1 87 ? 9.124 3.162 -9.645 1.00 92.25 87 ALA A N 1
ATOM 671 C CA . ALA A 1 87 ? 8.231 3.028 -10.789 1.00 92.25 87 ALA A CA 1
ATOM 672 C C . ALA A 1 87 ? 9.009 2.998 -12.107 1.00 92.25 87 ALA A C 1
ATOM 674 O O . ALA A 1 87 ? 8.700 2.188 -12.979 1.00 92.25 87 ALA A O 1
ATOM 675 N N . GLN A 1 88 ? 10.041 3.836 -12.226 1.00 91.69 88 GLN A N 1
ATOM 676 C CA . GLN A 1 88 ? 10.940 3.848 -13.377 1.00 91.69 88 GLN A CA 1
ATOM 677 C C . GLN A 1 88 ? 11.755 2.556 -13.473 1.00 91.69 88 GLN A C 1
ATOM 679 O O . GLN A 1 88 ? 11.803 1.954 -14.542 1.00 91.69 88 GLN A O 1
ATOM 684 N N . ALA A 1 89 ? 12.339 2.096 -12.364 1.00 90.56 89 ALA A N 1
ATOM 685 C CA . ALA A 1 89 ? 13.126 0.864 -12.322 1.00 90.56 89 ALA A CA 1
ATOM 686 C C . ALA A 1 89 ? 12.314 -0.376 -12.726 1.00 90.56 89 ALA A C 1
ATOM 688 O O . ALA A 1 89 ? 12.813 -1.250 -13.429 1.00 90.56 89 ALA A O 1
ATOM 689 N N . LEU A 1 90 ? 11.049 -0.441 -12.307 1.00 90.12 90 LEU A N 1
ATOM 690 C CA . LEU A 1 90 ? 10.171 -1.588 -12.541 1.00 90.12 90 LEU A CA 1
ATOM 691 C C . LEU A 1 90 ? 9.245 -1.423 -13.756 1.00 90.12 90 LEU A C 1
ATOM 693 O O . LEU A 1 90 ? 8.349 -2.245 -13.947 1.00 90.12 90 LEU A O 1
ATOM 697 N N . ASN A 1 91 ? 9.429 -0.374 -14.567 1.00 90.38 91 ASN A N 1
ATOM 698 C CA . ASN A 1 91 ? 8.584 -0.064 -15.726 1.00 90.38 91 ASN A CA 1
ATOM 699 C C . ASN A 1 91 ? 7.074 -0.019 -15.393 1.00 90.38 91 ASN A C 1
ATOM 701 O O . ASN A 1 91 ? 6.224 -0.485 -16.157 1.00 90.38 91 ASN A O 1
ATOM 705 N N . LEU A 1 92 ? 6.724 0.535 -14.230 1.00 91.00 92 LEU A N 1
ATOM 706 C CA . LEU A 1 92 ? 5.348 0.615 -13.740 1.00 91.00 92 LEU A CA 1
ATOM 707 C C . LEU A 1 92 ? 4.648 1.895 -14.220 1.00 91.00 92 LEU A C 1
ATOM 709 O O . LEU A 1 92 ? 5.286 2.933 -14.396 1.00 91.00 92 LEU A O 1
ATOM 713 N N . PRO A 1 93 ? 3.311 1.873 -14.371 1.00 92.56 93 PRO A N 1
ATOM 714 C CA . PRO A 1 93 ? 2.543 3.074 -14.683 1.00 92.56 93 PRO A CA 1
ATOM 715 C C . PRO A 1 93 ? 2.498 4.030 -13.476 1.00 92.56 93 PRO A C 1
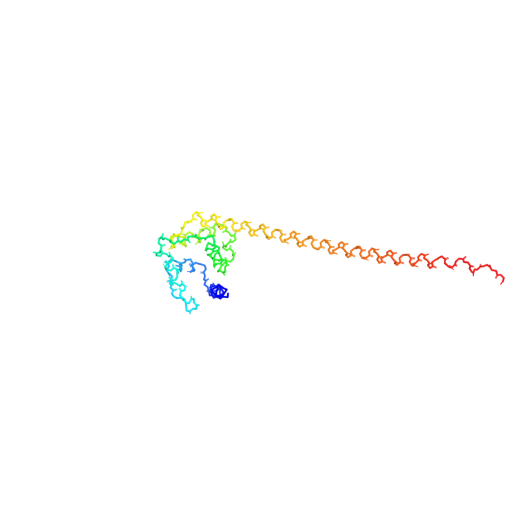ATOM 717 O O . PRO A 1 93 ? 1.629 3.894 -12.615 1.00 92.56 93 PRO A O 1
ATOM 720 N N . GLU A 1 94 ? 3.408 5.008 -13.437 1.00 91.50 94 GLU A N 1
ATOM 721 C CA . GLU A 1 94 ? 3.590 5.973 -12.333 1.00 91.50 94 GLU A CA 1
ATOM 722 C C . GLU A 1 94 ? 2.280 6.654 -11.903 1.00 91.50 94 GLU A C 1
ATOM 724 O O . GLU A 1 94 ? 1.915 6.615 -10.730 1.00 91.50 94 GLU A O 1
ATOM 729 N N . GLU A 1 95 ? 1.513 7.196 -12.853 1.00 91.31 95 GLU A N 1
ATOM 730 C CA . GLU A 1 95 ? 0.251 7.891 -12.557 1.00 91.31 95 GLU A CA 1
ATOM 731 C C . GLU A 1 95 ? -0.790 6.964 -11.904 1.00 91.31 95 GLU A C 1
ATOM 733 O O . GLU A 1 95 ? -1.541 7.374 -11.019 1.00 91.31 95 GLU A O 1
ATOM 738 N N . LYS A 1 96 ? -0.842 5.691 -12.322 1.00 93.31 96 LYS A N 1
ATOM 739 C CA . LYS A 1 96 ? -1.754 4.707 -11.719 1.00 93.31 96 LYS A CA 1
ATOM 740 C C . LYS A 1 96 ? -1.291 4.315 -10.325 1.00 93.31 96 LYS A C 1
ATOM 742 O O . LYS A 1 96 ? -2.125 4.209 -9.435 1.00 93.31 96 LYS A O 1
ATOM 747 N N . LEU A 1 97 ? 0.018 4.131 -10.149 1.00 93.88 97 LEU A N 1
ATOM 748 C CA . LEU A 1 97 ? 0.633 3.827 -8.862 1.00 93.88 97 LEU A CA 1
ATOM 749 C C . LEU A 1 97 ? 0.321 4.908 -7.824 1.00 93.88 97 LEU A C 1
ATOM 751 O O . LEU A 1 97 ? -0.152 4.572 -6.743 1.00 93.88 97 LEU A O 1
ATOM 755 N N . GLN A 1 98 ? 0.509 6.181 -8.177 1.00 91.81 98 GLN A N 1
ATOM 756 C CA . GLN A 1 98 ? 0.198 7.312 -7.299 1.00 91.81 98 GLN A CA 1
ATOM 757 C C . GLN A 1 98 ? -1.289 7.340 -6.924 1.00 91.81 98 GLN A C 1
ATOM 759 O O . GLN A 1 98 ? -1.619 7.322 -5.742 1.00 91.81 98 GLN A O 1
ATOM 764 N N . LYS A 1 99 ? -2.193 7.275 -7.912 1.00 93.75 99 LYS A N 1
ATOM 765 C CA . LYS A 1 99 ? -3.649 7.311 -7.673 1.00 93.75 99 LYS A CA 1
ATOM 766 C C . LYS A 1 99 ? -4.157 6.149 -6.822 1.00 93.75 99 LYS A C 1
ATOM 768 O O . LYS A 1 99 ? -5.023 6.334 -5.969 1.00 93.75 99 LYS A O 1
ATOM 773 N N . ASP A 1 100 ? -3.663 4.937 -7.070 1.00 95.31 100 ASP A N 1
ATOM 774 C CA . ASP A 1 100 ? -4.075 3.762 -6.300 1.00 95.31 100 ASP A CA 1
ATOM 775 C C . ASP A 1 100 ? -3.589 3.841 -4.843 1.00 95.31 100 ASP A C 1
ATOM 777 O O . ASP A 1 100 ? -4.312 3.394 -3.949 1.00 95.31 100 ASP A O 1
ATOM 781 N N . LEU A 1 101 ? -2.414 4.432 -4.593 1.00 93.69 101 LEU A N 1
ATOM 782 C CA . LEU A 1 101 ? -1.891 4.636 -3.241 1.00 93.69 101 LEU A CA 1
ATOM 783 C C . LEU A 1 101 ? -2.563 5.796 -2.509 1.00 93.69 101 LEU A C 1
ATOM 785 O O . LEU A 1 101 ? -2.913 5.635 -1.347 1.00 93.69 101 LEU A O 1
ATOM 789 N N . GLU A 1 102 ? -2.845 6.907 -3.186 1.00 92.44 102 GLU A N 1
ATOM 790 C CA . GLU A 1 102 ? -3.644 8.006 -2.632 1.00 92.44 102 GLU A CA 1
ATOM 791 C C . GLU A 1 102 ? -5.023 7.500 -2.171 1.00 92.44 102 GLU A C 1
ATOM 793 O O . GLU A 1 102 ? -5.451 7.731 -1.036 1.00 92.44 102 GLU A O 1
ATOM 798 N N . LEU A 1 103 ? -5.697 6.714 -3.022 1.00 94.19 103 LEU A N 1
ATOM 799 C CA . LEU A 1 103 ? -6.971 6.082 -2.685 1.00 94.19 103 LEU A CA 1
ATOM 800 C C . LEU A 1 103 ? -6.836 5.118 -1.498 1.00 94.19 103 LEU A C 1
ATOM 802 O O . LEU A 1 103 ? -7.716 5.078 -0.636 1.00 94.19 103 LEU A O 1
ATOM 806 N N . TYR A 1 104 ? -5.766 4.323 -1.460 1.00 94.44 104 TYR A N 1
ATOM 807 C CA . TYR A 1 104 ? -5.499 3.401 -0.360 1.00 94.44 104 TYR A CA 1
ATOM 808 C C . TYR A 1 104 ? -5.305 4.147 0.968 1.00 94.44 104 TYR A C 1
ATOM 810 O O . TYR A 1 104 ? -6.021 3.849 1.924 1.00 94.44 104 TYR A O 1
ATOM 818 N N . CYS A 1 105 ? -4.441 5.164 1.007 1.00 91.12 105 CYS A N 1
ATOM 819 C CA . CYS A 1 105 ? -4.191 5.982 2.194 1.00 91.12 105 CYS A C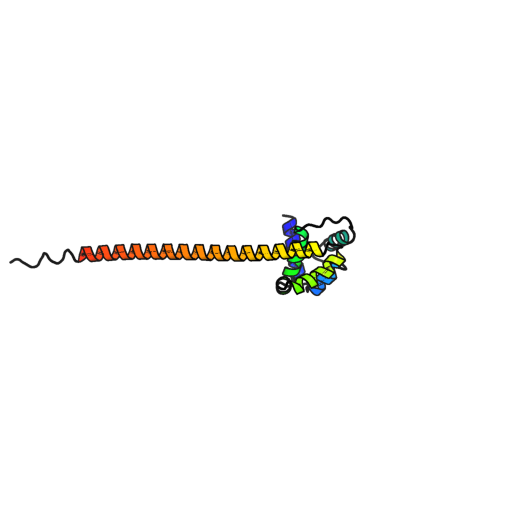A 1
ATOM 820 C C . CYS A 1 105 ? -5.463 6.697 2.674 1.00 91.12 105 CYS A C 1
ATOM 822 O O . CYS A 1 105 ? -5.802 6.624 3.855 1.00 91.12 105 CYS A O 1
ATOM 824 N N . SER A 1 106 ? -6.239 7.295 1.761 1.00 93.38 106 SER A N 1
ATOM 825 C CA . SER A 1 106 ? -7.526 7.921 2.105 1.00 93.38 106 SER A CA 1
ATOM 826 C C . SER A 1 106 ? -8.518 6.920 2.710 1.00 93.38 106 SER A C 1
ATOM 828 O O . SER A 1 106 ? -9.274 7.250 3.626 1.00 93.38 106 SER A O 1
ATOM 830 N N . ASN A 1 107 ? -8.540 5.680 2.214 1.00 94.19 107 ASN A N 1
ATOM 831 C CA . ASN A 1 107 ? -9.405 4.640 2.766 1.00 94.19 107 ASN A CA 1
ATOM 832 C C . ASN A 1 107 ? -8.940 4.179 4.152 1.00 94.19 107 ASN A C 1
ATOM 834 O O . ASN A 1 107 ? -9.791 3.964 5.015 1.00 94.19 107 ASN A O 1
ATOM 838 N N . LEU A 1 108 ? -7.627 4.070 4.385 1.00 91.69 108 LEU A N 1
ATOM 839 C CA . LEU A 1 108 ? -7.081 3.773 5.712 1.00 91.69 108 LEU A CA 1
ATOM 840 C C . LEU A 1 108 ? -7.477 4.844 6.730 1.00 91.69 108 LEU A C 1
ATOM 842 O O . LEU A 1 108 ? -7.943 4.509 7.818 1.00 91.69 108 LEU A O 1
ATOM 846 N N . GLU A 1 109 ? -7.374 6.120 6.361 1.00 91.94 109 GLU A N 1
ATOM 847 C CA . GLU A 1 109 ? -7.757 7.226 7.239 1.00 91.94 109 GLU A CA 1
ATOM 848 C C . GLU A 1 109 ? -9.249 7.170 7.601 1.00 91.94 109 GLU A C 1
ATOM 850 O O . GLU A 1 109 ? -9.616 7.249 8.774 1.00 91.94 109 GLU A O 1
ATOM 855 N N . LYS A 1 110 ? -10.124 6.934 6.615 1.00 95.62 110 LYS A N 1
ATOM 856 C CA . LYS A 1 110 ? -11.570 6.769 6.852 1.00 95.62 110 LYS A CA 1
ATOM 857 C C . LYS A 1 110 ? -11.875 5.584 7.767 1.00 95.62 110 LYS A C 1
ATOM 859 O O . LYS A 1 110 ? -12.772 5.676 8.602 1.00 95.62 110 LYS A O 1
ATOM 864 N N . MET A 1 111 ? -11.149 4.474 7.622 1.00 94.81 111 MET A N 1
ATOM 865 C CA . MET A 1 111 ? -11.306 3.310 8.496 1.00 94.81 111 MET A CA 1
ATOM 866 C C . MET A 1 111 ? -10.850 3.605 9.925 1.00 94.81 111 MET A C 1
ATOM 868 O O . MET A 1 111 ? -11.556 3.238 10.862 1.00 94.81 111 MET A O 1
ATOM 872 N N . ALA A 1 112 ? -9.732 4.312 10.098 1.00 93.44 112 ALA A N 1
ATOM 873 C CA . ALA A 1 112 ? -9.254 4.740 11.409 1.00 93.44 112 ALA A CA 1
ATOM 874 C C . ALA A 1 112 ? -10.259 5.684 12.098 1.00 93.44 112 ALA A C 1
ATOM 876 O O . ALA A 1 112 ? -10.588 5.495 13.270 1.00 93.44 112 ALA A O 1
ATOM 877 N N . GLN A 1 113 ? -10.823 6.644 11.356 1.00 94.50 113 GLN A N 1
ATOM 878 C CA . GLN A 1 113 ? -11.885 7.526 11.854 1.00 94.50 113 GLN A CA 1
ATOM 879 C C . GLN A 1 113 ? -13.131 6.729 12.272 1.00 94.50 113 GLN A C 1
ATOM 881 O O . GLN A 1 113 ? -13.654 6.925 13.368 1.00 94.50 113 GLN A O 1
ATOM 886 N N . ALA A 1 114 ? -13.586 5.789 11.436 1.00 95.69 114 ALA A N 1
ATOM 887 C CA . ALA A 1 114 ? -14.729 4.936 11.756 1.00 95.69 114 ALA A CA 1
ATOM 888 C C . ALA A 1 114 ? -14.480 4.075 13.007 1.00 95.69 114 ALA A C 1
ATOM 890 O O . ALA A 1 114 ? -15.370 3.944 13.846 1.00 95.69 114 ALA A O 1
ATOM 891 N N . GLN A 1 115 ? -13.271 3.529 13.165 1.00 94.88 115 GLN A N 1
ATOM 892 C CA . GLN A 1 115 ? -12.882 2.764 14.348 1.00 94.88 115 GLN A CA 1
ATOM 893 C C . GLN A 1 115 ? -12.937 3.619 15.622 1.00 94.88 115 GLN A C 1
ATOM 895 O O . GLN A 1 115 ? -13.473 3.157 16.627 1.00 94.88 115 GLN A O 1
ATOM 900 N N . SER A 1 116 ? -12.455 4.866 15.569 1.00 94.06 116 SER A N 1
ATOM 901 C CA . SER A 1 116 ? -12.538 5.803 16.698 1.00 94.06 116 SER A CA 1
ATOM 902 C C . SER A 1 116 ? -13.987 6.083 17.100 1.00 94.06 116 SER A C 1
ATOM 904 O O . SER A 1 116 ? -14.321 6.013 18.278 1.00 94.06 116 SER A O 1
ATOM 906 N N . VAL A 1 117 ? -14.871 6.330 16.127 1.00 96.19 117 VAL A N 1
ATOM 907 C CA . VAL A 1 117 ? -16.299 6.572 16.396 1.00 96.19 117 VAL A CA 1
ATOM 908 C C . VAL A 1 117 ? -16.956 5.353 17.046 1.00 96.19 117 VAL A C 1
ATOM 910 O O . VAL A 1 117 ? -17.757 5.500 17.967 1.00 96.19 117 VAL A O 1
ATOM 913 N N . ILE A 1 118 ? -16.627 4.143 16.586 1.00 94.88 118 ILE A N 1
ATOM 914 C CA . ILE A 1 118 ? -17.151 2.904 17.176 1.00 94.88 118 ILE A CA 1
ATOM 915 C C . ILE A 1 118 ? -16.685 2.760 18.630 1.00 94.88 118 ILE A C 1
ATOM 917 O O . ILE A 1 118 ? -17.498 2.422 19.490 1.00 94.88 118 ILE A O 1
ATOM 921 N N . GLU A 1 119 ? -15.413 3.042 18.917 1.00 94.75 119 GLU A N 1
ATOM 922 C CA . GLU A 1 119 ? -14.882 3.002 20.283 1.00 94.75 119 GLU A CA 1
ATOM 923 C C . GLU A 1 119 ? -15.603 4.013 21.189 1.00 94.75 119 GLU A C 1
ATOM 925 O O . GLU A 1 119 ? -16.089 3.641 22.259 1.00 94.75 119 GLU A O 1
ATOM 930 N N . ASP A 1 120 ? -15.784 5.254 20.730 1.00 94.12 120 ASP A N 1
ATOM 931 C CA . ASP A 1 120 ? -16.496 6.296 21.480 1.00 94.12 120 ASP A CA 1
ATOM 932 C C . ASP A 1 120 ? -17.945 5.893 21.797 1.00 94.12 120 ASP A C 1
ATOM 934 O O . ASP A 1 120 ? -18.431 6.090 22.917 1.00 94.12 120 ASP A O 1
ATOM 938 N N . VAL A 1 121 ? -18.635 5.271 20.834 1.00 94.31 121 VAL A N 1
ATOM 939 C CA . VAL A 1 121 ? -19.997 4.751 21.023 1.00 94.31 121 VAL A CA 1
ATOM 940 C C . VAL A 1 121 ? -20.015 3.638 22.072 1.00 94.31 121 VAL A C 1
ATOM 942 O O . VAL A 1 121 ? -20.849 3.676 22.979 1.00 94.31 121 VAL A O 1
ATOM 945 N N . ILE A 1 122 ? -19.084 2.680 22.008 1.00 94.81 122 ILE A N 1
ATOM 946 C CA . ILE A 1 122 ? -18.990 1.581 22.983 1.00 94.81 122 ILE A CA 1
ATOM 947 C C . ILE A 1 122 ? -18.743 2.126 24.396 1.00 94.81 122 ILE A C 1
ATOM 949 O O . ILE A 1 122 ? -19.387 1.682 25.352 1.00 94.81 122 ILE A O 1
ATOM 953 N N . GLN A 1 123 ? -17.847 3.102 24.549 1.00 93.50 123 GLN A N 1
ATOM 954 C CA . GLN A 1 123 ? -17.552 3.715 25.847 1.00 93.50 123 GLN A CA 1
ATOM 955 C C . GLN A 1 123 ? -18.750 4.501 26.396 1.00 93.50 123 GLN A C 1
ATOM 957 O O . GLN A 1 123 ? -19.084 4.385 27.581 1.00 93.50 123 GLN A O 1
ATOM 962 N N . ALA A 1 124 ? -19.458 5.243 25.542 1.00 92.38 124 ALA A N 1
ATOM 963 C CA . ALA A 1 124 ? -20.677 5.947 25.926 1.00 92.38 124 ALA A CA 1
ATOM 964 C C . ALA A 1 124 ? -21.790 4.978 26.364 1.00 92.38 124 ALA A C 1
ATOM 966 O O . ALA A 1 124 ? -22.461 5.218 27.374 1.00 92.38 124 ALA A O 1
ATOM 967 N N . GLU A 1 125 ? -21.970 3.857 25.657 1.00 91.00 125 GLU A N 1
ATOM 968 C CA . GLU A 1 125 ? -22.940 2.826 26.034 1.00 91.00 125 GLU A CA 1
ATOM 969 C C . GLU A 1 125 ? -22.597 2.160 27.371 1.00 91.00 125 GLU A C 1
ATOM 971 O O . GLU A 1 125 ? -23.492 1.967 28.205 1.00 91.00 125 GLU A O 1
ATOM 976 N N . ARG A 1 126 ? -21.313 1.854 27.612 1.00 91.62 126 ARG A N 1
ATOM 977 C CA . ARG A 1 126 ? -20.830 1.319 28.896 1.00 91.62 126 ARG A CA 1
ATOM 978 C C . ARG A 1 126 ? -21.127 2.284 30.039 1.00 91.62 126 ARG A C 1
ATOM 980 O O . ARG A 1 126 ? -21.814 1.898 30.985 1.00 91.62 126 ARG A O 1
ATOM 987 N N . LYS A 1 127 ? -20.750 3.558 29.896 1.00 90.62 127 LYS A N 1
ATOM 988 C CA . LYS A 1 127 ? -21.013 4.599 30.901 1.00 90.62 127 LYS A CA 1
ATOM 989 C C . LYS A 1 127 ? -22.509 4.771 31.178 1.00 90.62 127 LYS A C 1
ATOM 991 O O . LYS A 1 127 ? -22.924 4.827 32.332 1.00 90.62 127 LYS A O 1
ATOM 996 N N . LYS A 1 128 ? -23.352 4.776 30.137 1.00 90.12 128 LYS A N 1
ATOM 997 C CA . LYS A 1 128 ? -24.817 4.864 30.284 1.00 90.12 128 LYS A CA 1
ATOM 998 C C . LYS A 1 128 ? -25.417 3.629 30.966 1.00 90.12 128 LYS A C 1
ATOM 1000 O O . LYS A 1 128 ? -26.474 3.709 31.593 1.00 90.12 128 LYS A O 1
ATOM 1005 N N . ARG A 1 129 ? -24.806 2.451 30.817 1.00 87.56 129 ARG A N 1
ATOM 1006 C CA . ARG A 1 129 ? -25.235 1.230 31.514 1.00 87.56 129 ARG A CA 1
ATOM 1007 C C . ARG A 1 129 ? -24.849 1.264 32.990 1.00 87.56 129 ARG A C 1
ATOM 1009 O O . ARG A 1 129 ? -25.680 0.906 33.819 1.00 87.56 129 ARG A O 1
ATOM 1016 N N . GLU A 1 130 ? -23.641 1.718 33.299 1.00 88.19 130 GLU A N 1
ATOM 1017 C CA . GLU A 1 130 ? -23.152 1.886 34.671 1.00 88.19 130 GLU A CA 1
ATOM 1018 C C . GLU A 1 130 ? -23.967 2.931 35.439 1.00 88.19 130 GLU A C 1
ATOM 1020 O O . GLU A 1 130 ? -24.437 2.636 36.534 1.00 88.19 130 GLU A O 1
ATOM 1025 N N . GLN A 1 131 ? -24.240 4.093 34.836 1.00 86.88 131 GLN A N 1
ATOM 1026 C CA . GLN A 1 131 ? -25.090 5.133 35.432 1.00 86.88 131 GLN A CA 1
ATOM 1027 C C . GLN A 1 131 ? -26.496 4.607 35.745 1.00 86.88 131 GLN A C 1
ATOM 1029 O O . GLN A 1 131 ? -26.950 4.710 36.878 1.00 86.88 131 GLN A O 1
ATOM 1034 N N . ARG A 1 132 ? -27.150 3.921 34.794 1.00 83.44 132 ARG A N 1
ATOM 1035 C CA . ARG A 1 132 ? -28.470 3.305 35.033 1.00 83.44 132 ARG A CA 1
ATOM 1036 C C . ARG A 1 132 ? -28.451 2.227 36.121 1.00 83.44 132 ARG A C 1
ATOM 1038 O O . ARG A 1 132 ? -29.464 2.014 36.782 1.00 83.44 132 ARG A O 1
ATOM 1045 N N . ALA A 1 133 ? -27.344 1.502 36.280 1.00 79.38 133 ALA A N 1
ATOM 1046 C CA . ALA A 1 133 ? -27.199 0.515 37.348 1.00 79.38 133 ALA A CA 1
ATOM 1047 C C . ALA A 1 133 ? -27.006 1.189 38.717 1.00 79.38 133 ALA A C 1
ATOM 1049 O O . ALA A 1 133 ? -27.600 0.745 39.696 1.00 79.38 133 ALA A O 1
ATOM 1050 N N . GLN A 1 134 ? -26.232 2.276 38.779 1.00 79.25 134 GLN A N 1
ATOM 1051 C CA . GLN A 1 134 ? -26.055 3.083 39.989 1.00 79.25 134 GLN A CA 1
ATOM 1052 C C . GLN A 1 134 ? -27.359 3.767 40.412 1.00 79.25 134 GLN A C 1
ATOM 1054 O O . GLN A 1 134 ? -27.730 3.666 41.576 1.00 79.25 134 GLN A O 1
ATOM 1059 N N . GLU A 1 135 ? -28.096 4.364 39.472 1.00 79.69 135 GLU A N 1
ATOM 1060 C CA . GLU A 1 135 ? -29.409 4.977 39.717 1.00 79.69 135 GLU A CA 1
ATOM 1061 C C . GLU A 1 135 ? -30.429 3.950 40.233 1.00 79.69 135 GLU A C 1
ATOM 1063 O O . GLU A 1 135 ? -31.153 4.219 41.189 1.00 79.69 135 GLU A O 1
ATOM 1068 N N . LYS A 1 136 ? -30.459 2.735 39.662 1.00 74.44 136 LYS A N 1
ATOM 1069 C CA . LYS A 1 136 ? -31.318 1.648 40.165 1.00 74.44 136 LYS A CA 1
ATOM 1070 C C . LYS A 1 136 ? -30.934 1.180 41.566 1.00 74.44 136 LYS A C 1
ATOM 1072 O O . LYS A 1 136 ? -31.824 0.874 42.352 1.00 74.44 136 LYS A O 1
ATOM 1077 N N . ASN A 1 137 ? -29.639 1.103 41.871 1.00 69.38 137 ASN A N 1
ATOM 1078 C CA . ASN A 1 137 ? -29.181 0.735 43.207 1.00 69.38 137 ASN A CA 1
ATOM 1079 C C . ASN A 1 137 ? -29.497 1.836 44.227 1.00 69.38 137 ASN A C 1
ATOM 1081 O O . ASN A 1 137 ? -29.977 1.509 45.303 1.00 69.38 137 ASN A O 1
ATOM 1085 N N . GLN A 1 138 ? -29.317 3.117 43.881 1.00 68.94 138 GLN A N 1
ATOM 1086 C CA . GLN A 1 138 ? -29.659 4.243 44.759 1.00 68.94 138 GLN A CA 1
ATOM 1087 C C . GLN A 1 138 ? -31.159 4.303 45.056 1.00 68.94 138 GLN A C 1
ATOM 1089 O O . GLN A 1 138 ? -31.526 4.338 46.228 1.00 68.94 138 GLN A O 1
ATOM 1094 N N . ALA A 1 139 ? -32.013 4.176 44.034 1.00 66.75 139 ALA A N 1
ATOM 1095 C CA . ALA A 1 139 ? -33.465 4.128 44.212 1.00 66.75 139 ALA A CA 1
ATOM 1096 C C . ALA A 1 139 ? -33.924 2.932 45.072 1.00 66.75 139 ALA A C 1
ATOM 1098 O O . ALA A 1 139 ? -34.901 3.039 45.809 1.00 66.75 139 ALA A O 1
ATOM 1099 N N . ALA A 1 140 ? -33.213 1.799 45.012 1.00 61.69 140 ALA A N 1
ATOM 1100 C CA . ALA A 1 140 ? -33.487 0.655 45.878 1.00 61.69 140 ALA A CA 1
ATOM 1101 C C . ALA A 1 140 ? -33.107 0.933 47.345 1.00 61.69 140 ALA A C 1
ATOM 1103 O O . ALA A 1 140 ? -33.888 0.597 48.229 1.00 61.69 140 ALA A O 1
A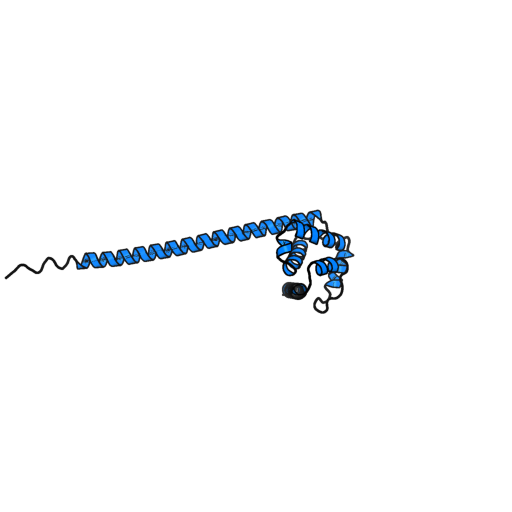TOM 1104 N N . THR A 1 141 ? -31.973 1.588 47.622 1.00 59.78 141 THR A N 1
ATOM 1105 C CA . THR A 1 141 ? -31.593 1.982 48.997 1.00 59.78 141 THR A CA 1
ATOM 1106 C C . THR A 1 141 ? -32.524 3.036 49.598 1.00 59.78 141 THR A C 1
ATOM 1108 O O . THR A 1 141 ? -32.922 2.889 50.748 1.00 59.78 141 THR A O 1
ATOM 1111 N N . GLU A 1 142 ? -32.943 4.044 48.827 1.00 57.72 142 GLU A N 1
ATOM 1112 C CA . GLU A 1 142 ? -33.872 5.081 49.312 1.00 57.72 142 GLU A CA 1
ATOM 1113 C C . GLU A 1 142 ? -35.274 4.513 49.600 1.00 57.72 142 GLU A C 1
ATOM 1115 O O . GLU A 1 142 ? -35.914 4.902 50.574 1.00 57.72 142 GLU A O 1
ATOM 1120 N N . SER A 1 143 ? -35.734 3.524 48.823 1.00 55.91 143 SER A N 1
ATOM 1121 C CA . SER A 1 143 ? -37.012 2.841 49.091 1.00 55.91 143 SER A CA 1
ATOM 1122 C C . SER A 1 143 ? -37.005 1.965 50.357 1.00 55.91 143 SER A C 1
ATOM 1124 O O . SER A 1 143 ? -38.064 1.704 50.933 1.00 55.91 143 SER A O 1
ATOM 1126 N N . VAL A 1 144 ? -35.825 1.524 50.812 1.00 55.25 144 VAL A N 1
ATOM 1127 C CA . VAL A 1 144 ? -35.656 0.764 52.064 1.00 55.25 144 VAL A CA 1
ATOM 1128 C C . VAL A 1 144 ? -35.560 1.706 53.271 1.00 55.25 144 VAL A C 1
ATOM 1130 O O . VAL A 1 144 ? -36.098 1.389 54.326 1.00 55.25 144 VAL A O 1
ATOM 1133 N N . GLU A 1 145 ? -34.963 2.893 53.123 1.00 48.66 145 GLU A N 1
ATOM 1134 C CA . GLU A 1 145 ? -34.906 3.894 54.203 1.00 48.66 145 GLU A CA 1
ATOM 1135 C C . GLU A 1 145 ? -36.256 4.598 54.461 1.00 48.66 145 GLU A C 1
ATOM 1137 O O . GLU A 1 145 ? -36.559 4.935 55.606 1.00 48.66 145 GLU A O 1
ATOM 1142 N N . ASP A 1 146 ? -37.111 4.775 53.444 1.00 47.41 146 ASP A N 1
ATOM 1143 C CA . ASP A 1 146 ? -38.463 5.350 53.618 1.00 47.41 146 ASP A CA 1
ATOM 1144 C C . ASP A 1 146 ? -39.453 4.365 54.282 1.00 47.41 146 ASP A C 1
ATOM 1146 O O . ASP A 1 146 ? -40.366 4.756 55.017 1.00 47.41 146 ASP A O 1
ATOM 1150 N N . SER A 1 147 ? -39.236 3.056 54.101 1.00 49.03 147 SER A N 1
ATOM 1151 C CA . SER A 1 147 ? -40.058 2.016 54.736 1.00 49.03 147 SER A CA 1
ATOM 1152 C C . SER A 1 147 ? -39.682 1.736 56.199 1.00 49.03 147 SER A C 1
ATOM 1154 O O . SER A 1 147 ? -40.550 1.303 56.957 1.00 49.03 147 SER A O 1
ATOM 1156 N N . ASP A 1 148 ? -38.458 2.065 56.629 1.00 47.44 148 ASP A N 1
ATOM 1157 C CA . ASP A 1 148 ? -38.012 1.941 58.030 1.00 47.44 148 ASP A CA 1
ATOM 1158 C C . ASP A 1 148 ? -38.460 3.134 58.902 1.00 47.44 148 ASP A C 1
ATOM 1160 O O . ASP A 1 148 ? -38.814 2.977 60.068 1.00 47.44 148 ASP A O 1
ATOM 1164 N N . LYS A 1 149 ? -38.583 4.338 58.322 1.00 43.94 149 LYS A N 1
ATOM 1165 C CA . LYS A 1 149 ? -39.086 5.530 59.039 1.00 43.94 149 LYS A CA 1
ATOM 1166 C C . LYS A 1 149 ? -40.589 5.524 59.327 1.00 43.94 149 LYS A C 1
ATOM 1168 O O . LYS A 1 149 ? -41.054 6.299 60.157 1.00 43.94 149 LYS A O 1
ATOM 1173 N N . SER A 1 150 ? -41.347 4.657 58.661 1.00 44.69 150 SER A N 1
ATOM 1174 C CA . SER A 1 150 ? -42.806 4.572 58.802 1.00 44.69 150 SER A CA 1
ATOM 1175 C C . SER A 1 150 ? -43.266 3.660 59.952 1.00 44.69 150 SER A C 1
ATOM 1177 O O . SER A 1 150 ? -44.467 3.576 60.208 1.00 44.69 150 SER A O 1
ATOM 1179 N N . GLN A 1 151 ? -42.351 2.962 60.643 1.00 43.47 151 GLN A N 1
ATOM 1180 C CA . GLN A 1 151 ? -42.695 2.040 61.740 1.00 43.47 151 GLN A CA 1
ATOM 1181 C C . GLN A 1 151 ? -42.432 2.582 63.158 1.00 43.47 151 GLN A C 1
ATOM 1183 O O . GLN A 1 151 ? -42.878 1.951 64.114 1.00 43.47 151 GLN A O 1
ATOM 1188 N N . ASP A 1 152 ? -41.815 3.760 63.324 1.00 42.75 152 ASP A N 1
ATOM 1189 C CA . ASP A 1 152 ? -41.420 4.276 64.654 1.00 42.75 152 ASP A CA 1
ATOM 1190 C C . ASP A 1 152 ? -42.401 5.293 65.292 1.00 42.75 152 ASP A C 1
ATOM 1192 O O . ASP A 1 152 ? -42.196 5.737 66.416 1.00 42.75 152 ASP A O 1
ATOM 1196 N N . GLU A 1 153 ? -43.519 5.645 64.639 1.00 43.06 153 GLU A N 1
ATOM 1197 C CA . GLU A 1 153 ? -44.496 6.619 65.188 1.00 43.06 153 GLU A CA 1
ATOM 1198 C C . GLU A 1 153 ? -45.740 6.007 65.879 1.00 43.06 153 GLU A C 1
ATOM 1200 O O . GLU A 1 153 ? -46.657 6.738 66.242 1.00 43.06 153 GLU A O 1
ATOM 1205 N N . THR A 1 154 ? -45.816 4.689 66.124 1.00 42.91 154 THR A N 1
ATOM 1206 C CA . THR A 1 154 ? -47.025 4.076 66.747 1.00 42.91 154 THR A CA 1
ATOM 1207 C C . THR A 1 154 ? -46.848 3.432 68.127 1.00 42.91 154 THR A C 1
ATOM 1209 O O . THR A 1 154 ? -47.808 2.858 68.631 1.00 42.91 154 THR A O 1
ATOM 1212 N N . SER A 1 155 ? -45.702 3.564 68.811 1.00 44.53 155 SER A N 1
ATOM 1213 C CA . SER A 1 155 ? -45.499 2.894 70.115 1.00 44.53 155 SER A CA 1
ATOM 1214 C C . SER A 1 155 ? -45.026 3.799 71.264 1.00 44.53 155 SER A C 1
ATOM 1216 O O . SER A 1 155 ? -44.179 3.404 72.067 1.00 44.53 155 SER A O 1
ATOM 1218 N N . SER A 1 156 ? -45.574 5.010 71.401 1.00 45.44 156 SER A N 1
ATOM 1219 C CA . SER A 1 156 ? -45.416 5.804 72.637 1.00 45.44 156 SER A CA 1
ATOM 1220 C C . SER A 1 156 ? -46.654 6.637 72.974 1.00 45.44 156 SER A C 1
ATOM 1222 O O . SER A 1 156 ? -46.594 7.846 73.164 1.00 45.44 156 SER A O 1
ATOM 1224 N N . SER A 1 157 ? -47.798 5.968 73.099 1.00 47.59 157 SER A N 1
ATOM 1225 C CA . SER A 1 157 ? -48.905 6.456 73.922 1.00 47.59 157 SER A CA 1
ATOM 1226 C C . SER A 1 157 ? -49.739 5.269 74.388 1.00 47.59 157 SER A C 1
ATOM 1228 O O . SER A 1 157 ? -50.618 4.842 73.654 1.00 47.59 157 SER A O 1
ATOM 1230 N N . GLU A 1 158 ? -49.443 4.712 75.564 1.00 40.94 158 GLU A N 1
ATOM 1231 C CA . GLU A 1 158 ? -50.454 4.276 76.540 1.00 40.94 158 GLU A CA 1
ATOM 1232 C C . GLU A 1 158 ? -49.814 3.600 77.765 1.00 40.94 158 GLU A C 1
ATOM 1234 O O . GLU A 1 158 ? -49.068 2.630 77.649 1.00 40.94 158 GLU A O 1
ATOM 1239 N N . THR A 1 159 ? -50.215 4.142 78.924 1.00 40.78 159 THR A N 1
ATOM 1240 C CA . THR A 1 159 ? -50.281 3.577 80.290 1.00 40.78 159 THR A CA 1
ATOM 1241 C C . THR A 1 159 ? -49.007 3.304 81.079 1.00 40.78 159 THR A C 1
ATOM 1243 O O . THR A 1 159 ? -48.259 2.364 80.747 1.00 40.78 159 THR A O 1
#

Foldseek 3Di:
DVVVVLLCLLLVQLLVDALVRVLVCLLPPDDDVSNPCVSVVSVVQQPDLPRDDDLVVLVVVLVSNCSNPVVQSVDLVSVLVSVVSNCVSRVHDSVVSSVSSVVVVVVVVVVVVVVVVVVVVVVVVVVVVVVVVVVVVVVVVVVVVVVVVVPPPPPPDDD

pLDDT: mean 82.15, std 14.71, range [40.78, 96.19]

Sequence (159 aa):
QQYQKDAELLTGLLGSIAVDELISWFSSPKPLDAAGDLHTTVAAIADNPKFKYSRLFAIGLYTLLEQANSELVKEEKQLTEALKPIAQALNLPEEKLQKDLELYCSNLEKMAQAQSVIEDVIQAERKKREQRAQEKNQAATESVEDSDKSQDETSSSET

Secondary structure (DSSP, 8-state):
-HHHHHHHHHHHHHTTS-HHHHHHHHHSPPP-TTTTTHHHHHHHHHT-TT----HHHHHHHHHHHHHH-HHHHHSHHHHHHHHHHHHHHTT--HHHHHHHHHHHHHHHHHHHHHHHHHHHHHHHHHHHHHHHHHHHHHHHHHHHHHHHTTSSSSSS---